Protein AF-A0A8S2SNL5-F1 (afdb_monomer_lite)

pLDDT: mean 95.11, std 6.66, range [62.28, 98.88]

Secondary structure (DSSP, 8-state):
-HHHHHTTHHHHHHHHHHHHHHHHIIIIIT--------SSSSSHHHHHHHHHHHHH-SGGGSHHHHHHHIIIIIIITT--HHHHHT-STT---GGG---HHHHHHHHHHHTT-

InterPro domains:
  IPR010569 Myotubularin-like, phosphatase domain [PF06602] (2-112)
  IPR010569 Myotubularin-like, phosphatase domain [PS51339] (1-113)
  IPR016130 Protein-tyrosine phosphatase, active site [PS00383] (36-46)
  IPR029021 Protein-tyrosine phosphatase-like [G3DSA:3.90.190.10] (6-81)
  IPR029021 Protein-tyrosine phosphatase-like [SSF52799] (2-112)
  IPR030564 Myotubularin [PTHR10807] (1-111)

Organism: NCBI:txid392030

Foldseek 3Di:
DVVVVVVCLVVVLCVLLVLLVVCLCCCPVVVDDDDFADDDRQFSVLLNVLSNCVVNDVQCVDPVNVVVSCCVSHVVVCNPCCLQCVHDDPNPDPVSHHCRVVSSVVSVVVVVD

Radius of gyration: 14.97 Å; chains: 1; bounding box: 42×29×35 Å

Structure (mmCIF, N/CA/C/O backbone):
data_AF-A0A8S2SNL5-F1
#
_entry.id   AF-A0A8S2SNL5-F1
#
loop_
_atom_site.group_PDB
_atom_site.id
_atom_site.type_symbol
_atom_site.label_atom_id
_atom_site.label_alt_id
_atom_site.label_comp_id
_atom_site.label_asym_id
_atom_site.label_entity_id
_atom_site.label_seq_id
_atom_site.pdbx_PDB_ins_code
_atom_site.Cartn_x
_atom_site.Cartn_y
_atom_site.Cartn_z
_atom_site.occupancy
_atom_site.B_iso_or_equiv
_atom_site.auth_seq_id
_atom_site.auth_comp_id
_atom_site.auth_asym_id
_atom_site.auth_atom_id
_atom_site.pdbx_PDB_model_num
ATOM 1 N N . LEU A 1 1 ? 23.769 11.402 11.263 1.00 62.28 1 LEU A N 1
ATOM 2 C CA . LEU A 1 1 ? 22.501 12.033 10.830 1.00 62.28 1 LEU A CA 1
ATOM 3 C C . LEU A 1 1 ? 22.570 12.460 9.363 1.00 62.28 1 LEU A C 1
ATOM 5 O O . LEU A 1 1 ? 21.857 11.864 8.573 1.00 62.28 1 LEU A O 1
ATOM 9 N N . SER A 1 2 ? 23.513 13.320 8.953 1.00 77.19 2 SER A N 1
ATOM 10 C CA . SER A 1 2 ? 23.609 13.842 7.568 1.00 77.19 2 SER A CA 1
ATOM 11 C C . SER A 1 2 ? 23.558 12.806 6.429 1.00 77.19 2 SER A C 1
ATOM 13 O O . SER A 1 2 ? 22.863 13.029 5.443 1.00 77.19 2 SER A O 1
ATOM 15 N N . GLN A 1 3 ? 24.254 11.667 6.542 1.00 77.81 3 GLN A N 1
ATOM 16 C CA . GLN A 1 3 ? 24.220 10.616 5.508 1.00 77.81 3 GLN A CA 1
ATOM 17 C C . GLN A 1 3 ? 22.850 9.933 5.400 1.00 77.81 3 GLN A C 1
ATOM 19 O O . GLN A 1 3 ? 22.388 9.628 4.304 1.00 77.81 3 GLN A O 1
ATOM 24 N N . PHE A 1 4 ? 22.168 9.735 6.524 1.00 78.50 4 PHE A N 1
ATOM 25 C CA . PHE A 1 4 ? 20.840 9.135 6.538 1.00 78.50 4 PHE A CA 1
ATOM 26 C C . PHE A 1 4 ? 19.791 10.094 5.965 1.00 78.50 4 PHE A C 1
ATOM 28 O O . PHE A 1 4 ? 19.026 9.701 5.086 1.00 78.50 4 PHE A O 1
ATOM 35 N N . ASP A 1 5 ? 19.844 11.373 6.343 1.00 82.06 5 ASP A N 1
ATOM 36 C CA . ASP A 1 5 ? 18.993 12.419 5.761 1.00 82.06 5 ASP A CA 1
ATOM 37 C C . ASP A 1 5 ? 19.215 12.548 4.245 1.00 82.06 5 ASP A C 1
ATOM 39 O O . ASP A 1 5 ? 18.264 12.693 3.474 1.00 82.06 5 ASP A O 1
ATOM 43 N N . SER A 1 6 ? 20.466 12.403 3.791 1.00 90.44 6 SER A N 1
ATOM 44 C CA . SER A 1 6 ? 20.809 12.458 2.365 1.00 90.44 6 SER A CA 1
ATOM 45 C C . SER A 1 6 ? 20.193 11.326 1.533 1.00 90.44 6 SER A C 1
ATOM 47 O O . SER A 1 6 ? 19.921 11.528 0.351 1.00 90.44 6 SER A O 1
ATOM 49 N N . SER A 1 7 ? 19.895 10.169 2.143 1.00 94.31 7 SER A N 1
ATOM 50 C CA . SER A 1 7 ? 19.253 9.034 1.458 1.00 94.31 7 SER A CA 1
ATOM 51 C C . SER A 1 7 ? 17.788 9.295 1.095 1.00 94.31 7 SER A C 1
ATOM 53 O O . SER A 1 7 ? 17.222 8.598 0.254 1.00 94.31 7 SER A O 1
ATOM 55 N N . ARG A 1 8 ? 17.156 10.278 1.756 1.00 95.50 8 ARG A N 1
ATOM 56 C CA . ARG A 1 8 ? 15.718 10.577 1.681 1.00 95.50 8 ARG A CA 1
ATOM 57 C C . ARG A 1 8 ? 14.793 9.412 2.048 1.00 95.50 8 ARG A C 1
ATOM 59 O O . ARG A 1 8 ? 13.591 9.513 1.816 1.00 95.50 8 ARG A O 1
ATOM 66 N N . TRP A 1 9 ? 15.301 8.342 2.664 1.00 96.56 9 TRP A N 1
ATOM 67 C CA . TRP A 1 9 ? 14.484 7.183 3.025 1.00 96.56 9 TRP A CA 1
ATOM 68 C C . TRP A 1 9 ? 13.305 7.571 3.925 1.00 96.56 9 TRP A C 1
ATOM 70 O O . TRP A 1 9 ? 12.154 7.389 3.536 1.00 96.56 9 TRP A O 1
ATOM 80 N N . LEU A 1 10 ? 13.571 8.224 5.064 1.00 95.50 10 LEU A N 1
ATOM 81 C CA . LEU A 1 10 ? 12.501 8.674 5.964 1.00 95.50 10 LEU A CA 1
ATOM 82 C C . LEU A 1 10 ? 11.565 9.700 5.336 1.00 95.50 10 LEU A C 1
ATOM 84 O O . LEU A 1 10 ? 10.381 9.717 5.658 1.00 95.50 10 LEU A O 1
ATOM 88 N N . HIS A 1 11 ? 12.076 10.550 4.445 1.00 96.50 11 HIS A N 1
ATOM 89 C CA . HIS A 1 11 ? 11.228 11.492 3.724 1.00 96.50 11 HIS A CA 1
ATOM 90 C C . HIS A 1 11 ? 10.189 10.744 2.878 1.00 96.50 11 HIS A C 1
ATOM 92 O O . HIS A 1 11 ? 9.010 11.088 2.911 1.00 96.50 11 HIS A O 1
ATOM 98 N N . ASN A 1 12 ? 10.606 9.680 2.188 1.00 97.62 12 ASN A N 1
ATOM 99 C CA . ASN A 1 12 ? 9.704 8.846 1.399 1.00 97.62 12 ASN A CA 1
ATOM 100 C C . ASN A 1 12 ? 8.698 8.095 2.288 1.00 97.62 12 ASN A C 1
ATOM 102 O O . ASN A 1 12 ? 7.509 8.103 1.978 1.00 97.62 12 ASN A O 1
ATOM 106 N N . LEU A 1 13 ? 9.137 7.512 3.414 1.00 98.00 13 LEU A N 1
ATOM 107 C CA . LEU A 1 13 ? 8.222 6.852 4.359 1.00 98.00 13 LEU A CA 1
ATOM 108 C C . LEU A 1 13 ? 7.186 7.835 4.919 1.00 98.00 13 LEU A C 1
ATOM 110 O O . LEU A 1 13 ? 5.992 7.541 4.947 1.00 98.00 13 LEU A O 1
ATOM 114 N N . SER A 1 14 ? 7.635 9.025 5.324 1.00 97.88 14 SER A N 1
ATOM 115 C CA . SER A 1 14 ? 6.770 10.088 5.836 1.00 97.88 14 SER A CA 1
ATOM 116 C C . SER A 1 14 ? 5.751 10.542 4.791 1.00 97.88 14 SER A C 1
ATOM 118 O O . SER A 1 14 ? 4.582 10.726 5.126 1.00 97.88 14 SER A O 1
ATOM 120 N N . ALA A 1 15 ? 6.151 10.656 3.521 1.00 98.38 15 ALA A N 1
ATOM 121 C CA . ALA A 1 15 ? 5.236 10.991 2.435 1.00 98.38 15 ALA A CA 1
ATOM 122 C C . ALA A 1 15 ? 4.157 9.912 2.229 1.00 98.38 15 ALA A C 1
ATOM 124 O O . ALA A 1 15 ? 2.984 10.253 2.069 1.00 98.38 15 ALA A O 1
ATOM 125 N N . LEU A 1 16 ? 4.521 8.624 2.283 1.00 98.56 16 LEU A N 1
ATOM 126 C CA . LEU A 1 16 ? 3.567 7.513 2.161 1.00 98.56 16 LEU A CA 1
ATOM 127 C C . LEU A 1 16 ? 2.578 7.473 3.332 1.00 98.56 16 LEU A C 1
ATOM 129 O O . LEU A 1 16 ? 1.367 7.431 3.113 1.00 98.56 16 LEU A O 1
ATOM 133 N N . ILE A 1 17 ? 3.079 7.552 4.568 1.00 98.62 17 ILE A N 1
ATOM 134 C CA . ILE A 1 17 ? 2.243 7.558 5.777 1.00 98.62 17 ILE A CA 1
ATOM 135 C C . ILE A 1 17 ? 1.339 8.797 5.802 1.00 98.62 17 ILE A C 1
ATOM 137 O O . ILE A 1 17 ? 0.162 8.697 6.149 1.00 98.62 17 ILE A O 1
ATOM 141 N N . GLY A 1 18 ? 1.853 9.961 5.395 1.00 98.69 18 GLY A N 1
ATOM 142 C CA . GLY A 1 18 ? 1.078 11.196 5.286 1.00 98.69 18 GLY A CA 1
ATOM 143 C C . GLY A 1 18 ? -0.054 11.094 4.262 1.00 98.69 18 GLY A C 1
ATOM 144 O O . GLY A 1 18 ? -1.184 11.487 4.554 1.00 98.69 18 GLY A O 1
ATOM 145 N N . ALA A 1 19 ? 0.211 10.505 3.092 1.00 98.62 19 ALA A N 1
ATOM 146 C CA . ALA A 1 19 ? -0.811 10.254 2.079 1.00 98.62 19 ALA A CA 1
ATOM 147 C C . ALA A 1 19 ? -1.881 9.263 2.571 1.00 98.62 19 ALA A C 1
ATOM 149 O O . ALA A 1 19 ? -3.073 9.539 2.439 1.00 98.62 19 ALA A O 1
ATOM 150 N N . ALA A 1 20 ? -1.481 8.156 3.204 1.00 98.75 20 ALA A N 1
ATOM 151 C CA . ALA A 1 20 ? -2.416 7.212 3.818 1.00 98.75 20 ALA A CA 1
ATOM 152 C C . ALA A 1 20 ? -3.277 7.889 4.898 1.00 98.75 20 ALA A C 1
ATOM 154 O O . ALA A 1 20 ? -4.500 7.784 4.873 1.00 98.75 20 ALA A O 1
ATOM 155 N N . SER A 1 21 ? -2.667 8.690 5.775 1.00 98.56 21 SER A N 1
ATOM 156 C CA . SER A 1 21 ? -3.376 9.455 6.812 1.00 98.56 21 SER A CA 1
ATOM 157 C C . SER A 1 21 ? -4.408 10.422 6.221 1.00 98.56 21 SER A C 1
ATOM 159 O O . SER A 1 21 ? -5.501 10.581 6.767 1.00 98.56 21 SER A O 1
ATOM 161 N N . PHE A 1 22 ? -4.102 11.046 5.079 1.00 98.50 22 PHE A N 1
ATOM 162 C CA . PHE A 1 22 ? -5.056 11.884 4.352 1.00 98.50 22 PHE A CA 1
ATOM 163 C C . PHE A 1 22 ? -6.263 11.080 3.841 1.00 98.50 22 PHE A C 1
ATOM 165 O O . PHE A 1 22 ? -7.401 11.545 3.962 1.00 98.50 22 PHE A O 1
ATOM 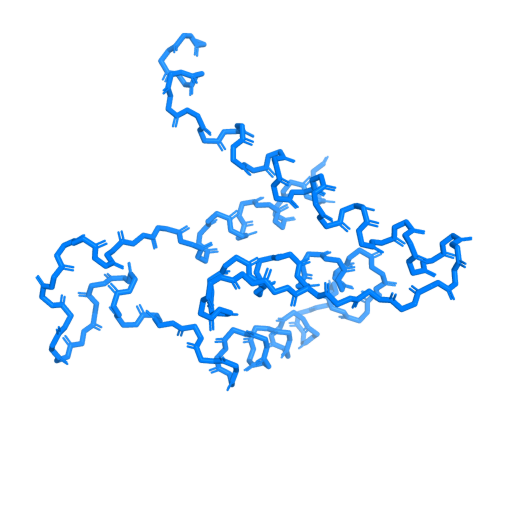172 N N . VAL A 1 23 ? -6.044 9.869 3.314 1.00 98.75 23 VAL A N 1
ATOM 173 C CA . VAL A 1 23 ? -7.126 8.954 2.903 1.00 98.75 23 VAL A CA 1
ATOM 174 C C . VAL A 1 23 ? -7.999 8.590 4.107 1.00 98.75 23 VAL A C 1
ATOM 176 O O . VAL A 1 23 ? -9.214 8.787 4.066 1.00 98.75 23 VAL A O 1
ATOM 179 N N . VAL A 1 24 ? -7.381 8.157 5.209 1.00 98.62 24 VAL A N 1
ATOM 180 C CA . VAL A 1 24 ? -8.066 7.803 6.464 1.00 98.62 24 VAL A CA 1
ATOM 181 C C . VAL A 1 24 ? -8.923 8.955 6.982 1.00 98.62 24 VAL A C 1
ATOM 183 O O . VAL A 1 24 ? -10.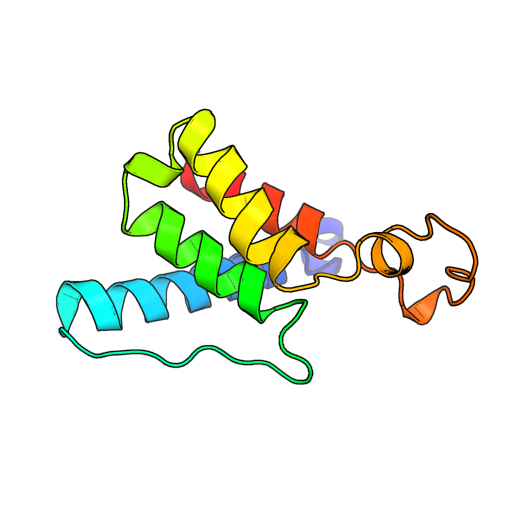082 8.746 7.340 1.00 98.62 24 VAL A O 1
ATOM 186 N N . ALA A 1 25 ? -8.396 10.182 6.991 1.00 98.50 25 ALA A N 1
ATOM 187 C CA . ALA A 1 25 ? -9.134 11.353 7.452 1.00 98.50 25 ALA A CA 1
ATOM 188 C C . ALA A 1 25 ? -10.373 11.639 6.587 1.00 98.50 25 ALA A C 1
ATOM 190 O O . ALA A 1 25 ? -11.450 11.911 7.120 1.00 98.50 25 ALA A O 1
ATOM 191 N N . ASN A 1 26 ? -10.259 11.547 5.260 1.00 98.62 26 ASN A N 1
ATOM 192 C CA . ASN A 1 26 ? -11.396 11.774 4.364 1.00 98.62 26 ASN A CA 1
ATOM 193 C C . ASN A 1 26 ? -12.488 10.709 4.513 1.00 98.62 26 ASN A C 1
ATOM 195 O O . ASN A 1 26 ? -13.670 11.058 4.519 1.00 98.62 26 ASN A O 1
ATOM 199 N N . ILE A 1 27 ? -12.108 9.448 4.712 1.00 98.19 27 ILE A N 1
ATOM 200 C CA . ILE A 1 27 ? -13.063 8.355 4.911 1.00 98.19 27 ILE A CA 1
ATOM 201 C C 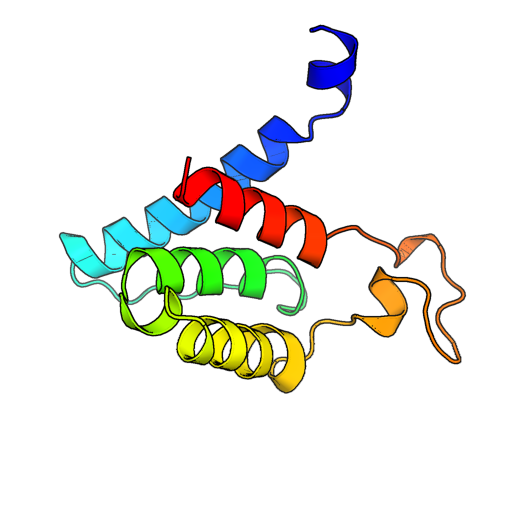. ILE A 1 27 ? -13.698 8.445 6.305 1.00 98.19 27 ILE A C 1
ATOM 203 O O . ILE A 1 27 ? -14.907 8.633 6.421 1.00 98.19 27 ILE A O 1
ATOM 207 N N . ASN A 1 28 ? -12.893 8.367 7.368 1.00 97.69 28 ASN A N 1
ATOM 208 C CA . ASN A 1 28 ? -13.386 8.186 8.735 1.00 97.69 28 ASN A CA 1
ATOM 209 C C . ASN A 1 28 ? -13.993 9.464 9.335 1.00 97.69 28 ASN A C 1
ATOM 211 O O . ASN A 1 28 ? -15.001 9.411 10.032 1.00 97.69 28 ASN A O 1
ATOM 215 N N . LYS A 1 29 ? -13.392 10.632 9.071 1.00 95.62 29 LYS A N 1
ATOM 216 C CA . LYS A 1 29 ? -13.845 11.901 9.666 1.00 95.62 29 LYS A CA 1
ATOM 217 C C . LYS A 1 29 ? -14.855 12.634 8.792 1.00 95.62 29 LYS A C 1
ATOM 219 O O . LYS A 1 29 ? -15.751 13.290 9.316 1.00 95.62 29 LYS A O 1
ATOM 224 N N . HIS A 1 30 ? -14.681 12.583 7.474 1.00 96.31 30 HIS A N 1
ATOM 225 C CA . HIS A 1 30 ? -15.497 13.365 6.543 1.00 96.31 30 HIS A CA 1
ATOM 226 C C . HIS A 1 30 ? -16.571 12.544 5.823 1.00 96.31 30 HIS A C 1
ATOM 228 O O . HIS A 1 30 ? -17.429 13.147 5.180 1.00 96.31 30 HIS A O 1
ATOM 234 N N . GLY A 1 31 ? -16.548 11.209 5.927 1.00 96.69 31 GLY A N 1
ATOM 235 C CA . GLY A 1 31 ? -17.515 10.333 5.262 1.00 96.69 31 GLY A CA 1
ATOM 236 C C . GLY A 1 31 ? -17.450 10.420 3.737 1.00 96.69 31 GLY A C 1
ATOM 237 O O . GLY A 1 31 ? -18.469 10.262 3.068 1.00 96.69 31 GLY A O 1
ATOM 238 N N . ARG A 1 32 ? -16.278 10.749 3.177 1.00 97.44 32 ARG A N 1
ATOM 239 C CA . ARG A 1 32 ? -16.092 10.963 1.737 1.00 97.44 32 ARG A CA 1
ATOM 240 C C . ARG A 1 32 ? -15.391 9.765 1.100 1.00 97.44 32 ARG A C 1
ATOM 242 O O . ARG A 1 32 ? -14.357 9.341 1.618 1.00 97.44 32 ARG A O 1
ATOM 249 N N . PRO A 1 33 ? -15.889 9.252 -0.041 1.00 95.94 33 PRO A N 1
ATOM 250 C CA . PRO A 1 33 ? -15.142 8.275 -0.818 1.00 95.94 33 PRO A CA 1
ATOM 251 C C . PRO A 1 33 ? -13.873 8.920 -1.389 1.00 95.94 33 PRO A C 1
ATOM 253 O O . PRO A 1 33 ? -13.866 10.104 -1.735 1.00 95.94 33 PRO A O 1
ATOM 256 N N . VAL A 1 34 ? -12.802 8.135 -1.498 1.00 98.06 34 VAL A N 1
ATOM 257 C CA . VAL A 1 34 ? -11.504 8.579 -2.018 1.00 98.06 34 VAL A CA 1
ATOM 258 C C . VAL A 1 34 ? -11.070 7.640 -3.137 1.00 98.06 34 VAL A C 1
ATOM 260 O O . VAL A 1 34 ? -11.091 6.425 -2.967 1.00 98.06 34 VAL A O 1
ATOM 263 N N . LEU A 1 35 ? -10.656 8.206 -4.272 1.00 97.81 35 LEU A N 1
ATOM 264 C CA . LEU A 1 35 ? -10.001 7.471 -5.352 1.00 97.81 35 LEU A CA 1
ATOM 265 C C . LEU A 1 35 ? -8.485 7.622 -5.203 1.00 97.81 35 LEU A C 1
ATOM 267 O O . LEU A 1 35 ? -7.973 8.741 -5.236 1.00 97.81 35 LEU A O 1
ATOM 271 N N . VAL A 1 36 ? -7.772 6.505 -5.070 1.00 98.06 36 VAL A N 1
ATOM 272 C CA . VAL A 1 36 ? -6.304 6.477 -5.035 1.00 98.06 36 VAL A CA 1
ATOM 273 C C . VAL A 1 36 ? -5.805 5.898 -6.353 1.00 98.06 36 VAL A C 1
ATOM 275 O O . VAL A 1 36 ? -6.191 4.797 -6.734 1.00 98.06 36 VAL A O 1
ATOM 278 N N . HIS A 1 37 ? -4.943 6.630 -7.056 1.00 96.62 37 HIS A N 1
ATOM 279 C CA . HIS A 1 37 ? -4.270 6.135 -8.253 1.00 96.62 37 HIS A CA 1
ATOM 280 C C . HIS A 1 37 ? -2.848 6.699 -8.347 1.00 96.62 37 HIS A C 1
ATOM 282 O O . HIS A 1 37 ? -2.508 7.692 -7.702 1.00 96.62 37 HIS A O 1
ATOM 288 N N . CYS A 1 38 ? -2.014 6.070 -9.172 1.00 92.19 38 CYS A N 1
ATOM 289 C CA . CYS A 1 38 ? -0.745 6.643 -9.610 1.00 92.19 38 CYS A CA 1
ATOM 290 C C . CYS A 1 38 ? -0.665 6.597 -11.144 1.00 92.19 38 CYS A C 1
ATOM 292 O O . CYS A 1 38 ? -1.700 6.762 -11.788 1.00 92.19 38 CYS A O 1
ATOM 294 N N . SER A 1 39 ? 0.529 6.431 -11.722 1.00 94.31 39 SER A N 1
ATOM 295 C CA . SER A 1 39 ? 0.702 6.312 -13.177 1.00 94.31 39 SER A CA 1
ATOM 296 C C . SER A 1 39 ? 0.075 5.008 -13.686 1.00 94.31 39 SER A C 1
ATOM 298 O O . SER A 1 39 ? -0.954 5.049 -14.347 1.00 94.31 39 SER A O 1
ATOM 300 N N . ASP A 1 40 ? 0.639 3.862 -13.290 1.00 93.31 40 ASP A N 1
ATOM 301 C CA . ASP A 1 40 ? 0.158 2.533 -13.702 1.00 93.31 40 ASP A CA 1
ATOM 302 C C . ASP A 1 40 ? -0.707 1.837 -12.645 1.00 93.31 40 ASP A C 1
ATOM 304 O O . ASP A 1 40 ? -1.377 0.847 -12.914 1.00 93.31 40 ASP A O 1
ATOM 308 N N . GLY A 1 41 ? -0.689 2.339 -11.410 1.00 93.50 41 GLY A N 1
ATOM 309 C CA . GLY A 1 41 ? -1.534 1.835 -10.331 1.00 93.50 41 GLY A CA 1
ATOM 310 C C . GLY A 1 41 ? -0.979 0.649 -9.534 1.00 93.50 41 GLY A C 1
ATOM 311 O O . GLY A 1 41 ? -1.549 0.343 -8.499 1.00 93.50 41 GLY A O 1
ATOM 312 N N . TRP A 1 42 ? 0.129 0.018 -9.927 1.00 95.81 42 TRP A N 1
ATOM 313 C CA . TRP A 1 42 ? 0.621 -1.209 -9.269 1.00 95.81 42 TRP A CA 1
ATOM 314 C C . TRP A 1 42 ? 1.741 -1.004 -8.227 1.00 95.81 42 TRP A C 1
ATOM 316 O O . TRP A 1 42 ? 2.191 -1.972 -7.622 1.00 95.81 42 TRP A O 1
ATOM 326 N N . ASP A 1 43 ? 2.233 0.228 -8.017 1.00 97.81 43 ASP A N 1
ATOM 327 C CA . ASP A 1 43 ? 3.326 0.523 -7.062 1.00 97.81 43 ASP A CA 1
ATOM 328 C C . ASP A 1 43 ? 2.865 1.413 -5.895 1.00 97.81 43 ASP A C 1
ATOM 330 O O . ASP A 1 43 ? 2.628 0.944 -4.788 1.00 97.81 43 ASP A O 1
ATOM 334 N N . ARG A 1 44 ? 2.701 2.720 -6.129 1.00 98.19 44 ARG A N 1
ATOM 335 C CA . ARG A 1 44 ? 2.345 3.681 -5.065 1.00 98.19 44 ARG A CA 1
ATOM 336 C C . ARG A 1 44 ? 0.903 3.546 -4.583 1.00 98.19 44 ARG A C 1
ATOM 338 O O . ARG A 1 44 ? 0.603 3.895 -3.447 1.00 98.19 44 ARG A O 1
ATOM 345 N N . THR A 1 45 ? 0.013 3.059 -5.442 1.00 98.44 45 THR A N 1
ATOM 346 C CA . THR A 1 45 ? -1.391 2.852 -5.079 1.00 98.44 45 THR A CA 1
ATOM 347 C C . THR A 1 45 ? -1.521 1.795 -3.984 1.00 98.44 45 THR A C 1
ATOM 349 O O . THR A 1 45 ? -2.025 2.176 -2.930 1.00 98.44 45 THR A O 1
ATOM 352 N N . PRO A 1 46 ? -1.016 0.547 -4.140 1.00 98.38 46 PRO A N 1
ATOM 353 C CA . PRO A 1 46 ? -1.118 -0.445 -3.075 1.00 98.38 46 PRO A CA 1
ATOM 354 C C . PRO A 1 46 ? -0.374 -0.022 -1.808 1.00 98.38 46 PRO A C 1
ATOM 356 O O . PRO A 1 46 ? -0.853 -0.332 -0.726 1.00 98.38 46 PRO A O 1
ATOM 359 N N . GLN A 1 47 ? 0.717 0.757 -1.891 1.00 98.75 47 GLN A N 1
ATOM 360 C CA . GLN A 1 47 ? 1.346 1.341 -0.694 1.00 98.75 47 GLN A CA 1
ATOM 361 C C . GLN A 1 47 ? 0.352 2.192 0.111 1.00 98.75 47 GLN A C 1
ATOM 363 O O . GLN A 1 47 ? 0.221 2.013 1.318 1.00 98.75 47 GLN A O 1
ATOM 368 N N . ILE A 1 48 ? -0.350 3.117 -0.547 1.00 98.75 48 ILE A N 1
ATOM 369 C CA . ILE A 1 48 ? -1.247 4.069 0.121 1.00 98.75 48 ILE A CA 1
ATOM 370 C C . ILE A 1 48 ? -2.554 3.396 0.555 1.00 98.75 48 ILE A C 1
ATOM 372 O O . ILE A 1 48 ? -2.996 3.627 1.682 1.00 98.75 48 ILE A O 1
ATOM 376 N N . THR A 1 49 ? -3.175 2.580 -0.307 1.00 98.69 49 THR A N 1
ATOM 377 C CA . THR A 1 49 ? -4.463 1.935 -0.000 1.00 98.69 49 THR A CA 1
ATOM 378 C C . THR A 1 49 ? -4.321 0.989 1.182 1.00 98.69 49 THR A C 1
ATOM 380 O O . THR A 1 49 ? -5.036 1.148 2.166 1.00 98.69 49 THR A O 1
ATOM 383 N N . THR A 1 50 ? -3.328 0.100 1.166 1.00 98.75 50 THR A N 1
ATOM 384 C CA . THR A 1 50 ? -3.144 -0.883 2.244 1.00 98.75 50 THR A CA 1
ATOM 385 C C . THR A 1 50 ? -2.723 -0.254 3.571 1.00 98.75 50 THR A C 1
ATOM 387 O O . THR A 1 50 ? -3.161 -0.717 4.621 1.00 98.75 50 THR A O 1
ATOM 390 N N . LEU A 1 51 ? -1.925 0.826 3.565 1.00 98.88 51 LEU A N 1
ATOM 391 C CA . LEU A 1 51 ? -1.632 1.576 4.795 1.00 98.88 51 LE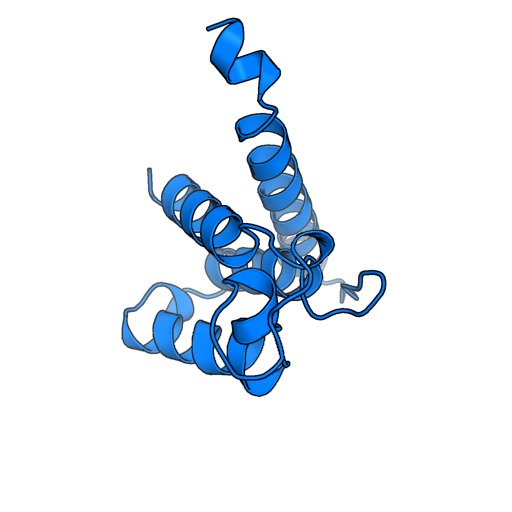U A CA 1
ATOM 392 C C . LEU A 1 51 ? -2.906 2.193 5.382 1.00 98.88 51 LEU A C 1
ATOM 394 O O . LEU A 1 51 ? -3.130 2.096 6.587 1.00 98.88 51 LEU A O 1
ATOM 398 N N . ALA A 1 52 ? -3.760 2.790 4.545 1.00 98.75 52 ALA A N 1
ATOM 399 C CA . ALA A 1 52 ? -5.035 3.337 5.000 1.00 98.75 52 ALA A CA 1
ATOM 400 C C . ALA A 1 52 ? -5.975 2.237 5.522 1.00 98.75 52 ALA A C 1
ATOM 402 O O . ALA A 1 52 ? -6.621 2.421 6.551 1.00 98.75 52 ALA A O 1
ATOM 403 N N . GLU A 1 53 ? -6.020 1.080 4.862 1.00 98.62 53 GLU A N 1
ATOM 404 C CA . GLU A 1 53 ? -6.812 -0.071 5.300 1.00 98.62 53 GLU A CA 1
ATOM 405 C C . GLU A 1 53 ? -6.347 -0.621 6.652 1.00 98.62 53 GLU A C 1
ATOM 407 O O . GLU A 1 53 ? -7.182 -0.852 7.522 1.00 98.62 53 GLU A O 1
ATOM 412 N N . ILE A 1 54 ? -5.035 -0.746 6.883 1.00 98.75 54 ILE A N 1
ATOM 413 C CA . ILE A 1 54 ? -4.474 -1.151 8.186 1.00 98.75 54 ILE A CA 1
ATOM 414 C C . ILE A 1 54 ? -4.868 -0.166 9.298 1.00 98.75 54 ILE A C 1
ATOM 416 O O . ILE A 1 54 ? -5.170 -0.576 10.423 1.00 98.75 54 ILE A O 1
ATOM 420 N N . MET A 1 55 ? -4.868 1.136 8.995 1.00 98.56 55 MET A N 1
ATOM 421 C CA . MET A 1 55 ? -5.264 2.183 9.942 1.00 98.56 55 MET A CA 1
ATOM 422 C C . MET A 1 55 ? -6.773 2.165 10.247 1.00 98.56 55 MET A C 1
ATOM 424 O O . MET A 1 55 ? -7.167 2.488 11.368 1.00 98.56 55 MET A O 1
ATOM 428 N N . LEU A 1 56 ? -7.615 1.813 9.269 1.00 98.38 56 LEU A N 1
ATOM 429 C CA . LEU A 1 56 ? -9.079 1.862 9.379 1.00 98.38 56 LEU A CA 1
ATOM 430 C C . LEU A 1 56 ? -9.691 0.575 9.939 1.00 98.38 56 LEU A C 1
ATOM 432 O O . LEU A 1 56 ? -10.623 0.649 10.738 1.00 98.38 56 LEU A O 1
ATOM 436 N N . ASP A 1 57 ? -9.183 -0.590 9.541 1.00 98.38 57 ASP A N 1
ATOM 437 C CA . ASP A 1 57 ? -9.777 -1.889 9.850 1.00 98.38 57 ASP A CA 1
ATOM 438 C C . ASP A 1 57 ? -8.838 -2.724 10.736 1.00 98.38 57 ASP A C 1
ATOM 440 O O . ASP A 1 57 ? -7.675 -2.979 10.416 1.00 98.38 57 ASP A O 1
ATOM 444 N N . SER A 1 58 ? -9.332 -3.142 11.904 1.00 97.94 58 SER A N 1
ATOM 445 C CA . SER A 1 58 ? -8.567 -3.978 12.834 1.00 97.94 58 SER A CA 1
ATOM 446 C C . SER A 1 58 ? -8.324 -5.391 12.314 1.00 97.94 58 SER A C 1
ATOM 448 O O . SER A 1 58 ? -7.350 -6.011 12.742 1.00 97.94 58 SER A O 1
ATOM 450 N N . TYR A 1 59 ? -9.136 -5.891 11.379 1.00 98.62 59 TYR A N 1
ATOM 451 C CA . TYR A 1 59 ? -8.936 -7.207 10.778 1.00 98.62 59 TYR A CA 1
ATOM 452 C C . TYR A 1 59 ? -7.555 -7.315 10.126 1.00 98.62 59 TYR A C 1
ATOM 454 O O . TYR A 1 59 ? -6.819 -8.263 10.406 1.00 98.62 59 TYR A O 1
ATOM 462 N N . TYR A 1 60 ? -7.141 -6.309 9.351 1.00 98.69 60 TYR A N 1
ATOM 463 C CA . TYR A 1 60 ? -5.849 -6.307 8.655 1.00 98.69 60 TYR A CA 1
ATOM 464 C C . TYR A 1 60 ? -4.627 -6.192 9.579 1.00 98.69 60 TYR A C 1
ATOM 466 O O . TYR A 1 60 ? -3.495 -6.290 9.111 1.00 98.69 60 TYR A O 1
ATOM 474 N N . ARG A 1 61 ? -4.839 -6.019 10.891 1.00 98.44 61 ARG A N 1
ATOM 475 C CA . ARG A 1 61 ? -3.790 -6.048 11.925 1.00 98.44 61 ARG A CA 1
ATOM 476 C C . ARG A 1 61 ? -3.620 -7.427 12.574 1.00 98.44 61 ARG A C 1
ATOM 478 O O . ARG A 1 61 ? -2.756 -7.600 13.428 1.00 98.44 61 ARG A O 1
ATOM 485 N N . THR A 1 62 ? -4.424 -8.410 12.176 1.00 98.56 62 THR A N 1
ATOM 486 C CA . THR A 1 62 ? -4.216 -9.829 12.504 1.00 98.56 62 THR A CA 1
ATOM 487 C C . THR A 1 62 ? -3.273 -10.478 11.488 1.00 98.56 62 THR A C 1
ATOM 489 O O . THR A 1 62 ? -3.093 -9.949 10.393 1.00 98.56 62 THR A O 1
ATOM 492 N N . ILE A 1 63 ? -2.690 -11.638 11.810 1.00 98.38 63 ILE A N 1
ATOM 493 C CA . ILE A 1 63 ? -1.834 -12.378 10.863 1.00 98.38 63 ILE A CA 1
ATOM 494 C C . ILE A 1 63 ? -2.627 -12.744 9.599 1.00 98.38 63 ILE A C 1
ATOM 496 O O . ILE A 1 63 ? -2.186 -12.442 8.491 1.00 98.38 63 ILE A O 1
ATOM 500 N N . ASP A 1 64 ? -3.816 -13.324 9.767 1.00 98.75 64 ASP A N 1
ATOM 501 C CA . ASP A 1 64 ? -4.665 -13.764 8.653 1.00 98.75 64 ASP A CA 1
ATOM 502 C C . ASP A 1 64 ? -5.154 -12.579 7.812 1.00 98.75 64 ASP A C 1
ATOM 504 O O . ASP A 1 64 ? -5.147 -12.621 6.577 1.00 98.75 64 ASP A O 1
ATOM 508 N N . GLY A 1 65 ? -5.531 -11.479 8.468 1.00 98.75 65 GLY A N 1
ATOM 509 C CA . GLY A 1 65 ? -5.942 -10.263 7.779 1.00 98.75 65 GLY A CA 1
ATOM 510 C C . GLY A 1 65 ? -4.794 -9.602 7.028 1.00 98.75 65 GLY A C 1
ATOM 511 O O . GLY A 1 65 ? -4.974 -9.218 5.875 1.00 98.75 65 GLY A O 1
ATOM 512 N N . PHE A 1 66 ? -3.599 -9.534 7.613 1.00 98.69 66 PHE A N 1
ATOM 513 C CA . PHE A 1 66 ? -2.423 -8.996 6.933 1.00 98.69 66 PHE A CA 1
ATOM 514 C C . PHE A 1 66 ? -2.036 -9.842 5.710 1.00 98.69 66 PHE A C 1
ATOM 516 O O . PHE A 1 66 ? -1.768 -9.301 4.638 1.00 98.69 66 PHE A O 1
ATOM 523 N N . GLN A 1 67 ? -2.079 -11.174 5.823 1.00 98.75 67 GLN A N 1
ATOM 524 C CA . GLN A 1 67 ? -1.880 -12.072 4.681 1.00 98.75 67 GLN A CA 1
ATOM 525 C C . GLN A 1 67 ? -2.940 -11.849 3.598 1.00 98.75 67 GLN A C 1
ATOM 527 O O . GLN A 1 67 ? -2.595 -11.734 2.423 1.00 98.75 67 GLN A O 1
ATOM 532 N N . THR A 1 68 ? -4.213 -11.732 3.986 1.00 98.75 68 THR A N 1
ATOM 533 C CA . THR A 1 68 ? -5.319 -11.430 3.065 1.00 98.75 68 THR A CA 1
ATOM 534 C C . THR A 1 68 ? -5.079 -10.113 2.326 1.00 98.75 68 THR A C 1
ATOM 536 O O . THR A 1 68 ? -5.243 -10.053 1.108 1.00 98.75 68 THR A O 1
ATOM 539 N N . LEU A 1 69 ? -4.645 -9.074 3.043 1.00 98.69 69 LEU A N 1
ATOM 540 C CA . LEU A 1 69 ? -4.342 -7.759 2.487 1.00 98.69 69 LEU A CA 1
ATOM 541 C C . LEU A 1 69 ? -3.228 -7.837 1.437 1.00 98.69 69 LEU A C 1
ATOM 543 O O . LEU A 1 69 ? -3.381 -7.305 0.341 1.00 98.69 69 LEU A O 1
ATOM 547 N N . VAL A 1 70 ? -2.135 -8.549 1.736 1.00 98.81 70 VAL A N 1
ATOM 548 C CA . VAL A 1 70 ? -1.027 -8.758 0.790 1.00 98.81 70 VAL A CA 1
ATOM 549 C C . VAL A 1 70 ? -1.484 -9.554 -0.436 1.00 98.81 70 VAL A C 1
ATOM 551 O O . VAL A 1 70 ? -1.205 -9.162 -1.568 1.00 98.81 70 VAL A O 1
ATOM 554 N N . GLN A 1 71 ? -2.226 -10.646 -0.243 1.00 98.75 71 GLN A N 1
ATOM 555 C CA . GLN A 1 71 ? -2.733 -11.456 -1.355 1.00 98.75 71 GLN A CA 1
ATOM 556 C C . GLN A 1 71 ? -3.657 -10.657 -2.274 1.00 98.75 71 GLN A C 1
ATOM 558 O O . GLN A 1 71 ? -3.553 -10.759 -3.496 1.00 98.75 71 GLN A O 1
ATOM 563 N N . ARG A 1 72 ? -4.536 -9.831 -1.704 1.00 98.38 72 ARG A N 1
ATOM 564 C CA . ARG A 1 72 ? -5.464 -9.016 -2.482 1.00 98.38 72 ARG A CA 1
ATOM 565 C C . ARG A 1 72 ? -4.750 -7.835 -3.136 1.00 98.38 72 ARG A C 1
ATOM 567 O O . ARG A 1 72 ? -4.627 -7.802 -4.352 1.00 98.38 72 ARG A O 1
ATOM 574 N N . GLU A 1 73 ? -4.259 -6.885 -2.352 1.00 98.38 73 GLU A N 1
ATOM 575 C CA . GLU A 1 73 ? -3.844 -5.566 -2.850 1.00 98.38 73 GLU A CA 1
ATOM 576 C C . GLU A 1 73 ? -2.471 -5.566 -3.523 1.00 98.38 73 GLU A C 1
ATOM 578 O O . GLU A 1 73 ? -2.197 -4.711 -4.360 1.00 98.38 73 GLU A O 1
ATOM 583 N N . TRP A 1 74 ? -1.600 -6.518 -3.187 1.00 98.50 74 TRP A N 1
ATOM 584 C CA . TRP A 1 74 ? -0.271 -6.594 -3.791 1.00 98.50 74 TRP A CA 1
ATOM 585 C C . TRP A 1 74 ? -0.204 -7.651 -4.885 1.00 98.50 74 TRP A C 1
ATOM 587 O O . TRP A 1 74 ? 0.264 -7.368 -5.984 1.00 98.50 74 TRP A O 1
ATOM 597 N N . ILE A 1 75 ? -0.673 -8.869 -4.609 1.00 98.12 75 ILE A N 1
ATOM 598 C CA . ILE A 1 75 ? -0.528 -9.985 -5.552 1.00 98.12 75 ILE A CA 1
ATOM 599 C C . ILE A 1 75 ? -1.630 -9.945 -6.615 1.00 98.12 75 ILE A C 1
ATOM 601 O O . ILE A 1 75 ? -1.320 -9.851 -7.801 1.00 98.12 75 ILE A O 1
ATOM 605 N N . ALA A 1 76 ? -2.907 -9.971 -6.222 1.00 97.88 76 ALA A N 1
ATOM 606 C CA . ALA A 1 76 ? -4.012 -10.026 -7.182 1.00 97.88 76 ALA A CA 1
ATOM 607 C C . ALA A 1 76 ? -4.150 -8.736 -8.009 1.00 97.88 76 ALA A C 1
ATOM 609 O O . ALA A 1 76 ? -4.472 -8.801 -9.194 1.00 97.88 76 ALA A O 1
ATOM 610 N N . PHE A 1 77 ? -3.852 -7.576 -7.417 1.00 96.06 77 PHE A N 1
ATOM 611 C CA . PHE A 1 77 ? -3.822 -6.286 -8.120 1.00 96.06 77 PHE A CA 1
ATOM 612 C C . PHE A 1 77 ? -2.534 -6.041 -8.929 1.00 96.06 77 PHE A C 1
ATOM 614 O O . PHE A 1 77 ? -2.419 -5.024 -9.613 1.00 96.06 77 PHE A O 1
ATOM 621 N N . GLY A 1 78 ? -1.596 -6.995 -8.928 1.00 97.25 78 GLY A N 1
ATOM 622 C CA . GLY A 1 78 ? -0.543 -7.068 -9.938 1.00 97.25 78 GLY A CA 1
ATOM 623 C C . GLY A 1 78 ? 0.700 -6.227 -9.660 1.00 97.25 78 GLY A C 1
ATOM 624 O O . GLY A 1 78 ? 1.343 -5.778 -10.611 1.00 97.25 78 GLY A O 1
ATOM 625 N N . HIS A 1 79 ? 1.085 -6.030 -8.394 1.00 97.88 79 HIS A N 1
ATOM 626 C CA . HIS A 1 79 ? 2.417 -5.509 -8.095 1.00 97.88 79 HIS A CA 1
ATOM 627 C C . HIS A 1 79 ? 3.483 -6.402 -8.743 1.00 97.88 79 HIS A C 1
ATOM 629 O O . HIS A 1 79 ? 3.498 -7.624 -8.567 1.00 97.88 79 HIS A O 1
ATOM 635 N N . LYS A 1 80 ? 4.399 -5.791 -9.497 1.00 95.56 80 LYS A N 1
ATOM 636 C CA . LYS A 1 80 ? 5.389 -6.494 -10.322 1.00 95.56 80 LYS A CA 1
ATOM 637 C C . LYS A 1 80 ? 6.572 -7.013 -9.499 1.00 95.56 80 LYS A C 1
ATOM 639 O O . LYS A 1 80 ? 7.712 -6.633 -9.743 1.00 95.56 80 LYS A O 1
ATOM 644 N N . PHE A 1 81 ? 6.322 -7.895 -8.529 1.00 96.00 81 PHE A N 1
ATOM 645 C CA . PHE A 1 81 ? 7.358 -8.438 -7.639 1.00 96.00 81 PHE A CA 1
ATOM 646 C C . PHE A 1 81 ? 8.585 -8.975 -8.391 1.00 96.00 81 PHE A C 1
ATOM 648 O O . PHE A 1 81 ? 9.709 -8.730 -7.961 1.00 96.00 81 PHE A O 1
ATOM 655 N N . GLY A 1 82 ? 8.389 -9.664 -9.521 1.00 94.62 82 GLY A N 1
ATOM 656 C CA . GLY A 1 82 ? 9.495 -10.185 -10.330 1.00 94.62 82 GLY A CA 1
ATOM 657 C C . GLY A 1 82 ? 10.436 -9.085 -10.829 1.00 94.62 82 GLY A C 1
ATOM 658 O O . GLY A 1 82 ? 11.635 -9.122 -10.552 1.00 94.62 82 GLY A O 1
ATOM 659 N N . ASP A 1 83 ? 9.884 -8.053 -11.470 1.00 94.69 83 ASP A N 1
ATOM 660 C CA . ASP A 1 83 ? 10.655 -6.919 -11.993 1.00 94.69 83 ASP A CA 1
ATOM 661 C C . ASP A 1 83 ? 11.291 -6.105 -10.855 1.00 94.69 83 ASP A C 1
ATOM 663 O O . ASP A 1 83 ? 12.489 -5.819 -10.870 1.00 94.69 83 ASP A O 1
ATOM 667 N N . ARG A 1 84 ? 10.506 -5.799 -9.813 1.00 96.25 84 ARG A N 1
ATOM 668 C CA . ARG A 1 84 ? 10.921 -4.949 -8.685 1.00 96.25 84 ARG A CA 1
ATOM 669 C C . ARG A 1 84 ? 12.031 -5.585 -7.850 1.00 96.25 84 ARG A C 1
ATOM 671 O O . ARG A 1 84 ? 12.925 -4.870 -7.397 1.00 96.25 84 ARG A O 1
ATOM 678 N N . CYS A 1 85 ? 12.003 -6.908 -7.680 1.00 94.25 85 CYS A N 1
ATOM 679 C CA . CYS A 1 85 ? 13.028 -7.666 -6.959 1.00 94.25 85 CYS A CA 1
ATOM 680 C C . CYS A 1 85 ? 14.162 -8.180 -7.860 1.00 94.25 85 CYS A C 1
ATOM 682 O O . CYS A 1 85 ? 15.155 -8.687 -7.343 1.00 94.25 85 CYS A O 1
ATOM 684 N N . GLY A 1 86 ? 14.043 -8.071 -9.187 1.00 92.06 86 GLY A N 1
ATOM 685 C CA . GLY A 1 86 ? 15.004 -8.666 -10.119 1.00 92.06 86 GLY A CA 1
ATOM 686 C C . GLY A 1 86 ? 14.980 -10.200 -10.121 1.00 92.06 86 GLY A C 1
ATOM 687 O O . GLY A 1 86 ? 16.011 -10.826 -10.365 1.00 92.06 86 GLY A O 1
ATOM 688 N N . HIS A 1 87 ? 13.831 -10.804 -9.810 1.00 87.94 87 HIS A N 1
ATOM 689 C CA . HIS A 1 87 ? 13.623 -12.250 -9.783 1.00 87.94 87 HIS A CA 1
ATOM 690 C C . HIS A 1 87 ? 12.736 -12.687 -10.956 1.00 87.94 87 HIS A C 1
ATOM 692 O O . HIS A 1 87 ? 11.633 -12.183 -11.129 1.00 87.94 87 HIS A O 1
ATOM 698 N N . GLY A 1 88 ? 13.173 -13.692 -11.716 1.00 71.69 88 GLY A N 1
ATOM 699 C CA . GLY A 1 88 ? 12.364 -14.316 -12.768 1.00 71.69 88 GLY A CA 1
ATOM 700 C C . GLY A 1 88 ? 12.897 -14.109 -14.184 1.00 71.69 88 GLY A C 1
ATOM 701 O O . GLY A 1 88 ? 13.848 -13.367 -14.430 1.00 71.69 88 GLY A O 1
ATOM 702 N N . VAL A 1 89 ? 12.288 -14.824 -15.131 1.00 75.31 89 VAL A N 1
ATOM 703 C CA . VAL A 1 89 ? 12.663 -14.787 -16.549 1.00 75.31 89 VAL A CA 1
ATOM 704 C C . VAL A 1 89 ? 12.222 -13.447 -17.139 1.00 75.31 89 VAL A C 1
ATOM 706 O O . VAL A 1 89 ? 11.030 -13.175 -17.214 1.00 75.31 89 VAL A O 1
ATOM 709 N N . GLY A 1 90 ? 13.181 -12.616 -17.555 1.00 73.19 90 GLY A N 1
ATOM 710 C CA . GLY A 1 90 ? 12.914 -11.299 -18.148 1.00 73.19 90 GLY A CA 1
ATOM 711 C C . GLY A 1 90 ? 13.138 -10.099 -17.218 1.00 73.19 90 GLY A C 1
ATOM 712 O O . GLY A 1 90 ? 13.176 -8.978 -17.715 1.00 73.19 90 GLY A O 1
ATOM 713 N N . ALA A 1 91 ? 13.402 -10.310 -15.920 1.00 80.69 91 ALA A N 1
ATOM 714 C CA . ALA A 1 91 ? 13.669 -9.253 -14.928 1.00 80.69 91 ALA A CA 1
ATOM 715 C C . ALA A 1 91 ? 15.112 -8.690 -15.009 1.00 80.69 91 ALA A C 1
ATOM 717 O O . ALA A 1 91 ? 15.847 -8.587 -14.016 1.00 80.69 91 ALA A O 1
ATOM 718 N N . ASN A 1 92 ? 15.544 -8.373 -16.231 1.00 82.81 92 ASN A N 1
ATOM 719 C CA . ASN A 1 92 ? 16.918 -7.982 -16.543 1.00 82.81 92 ASN A CA 1
ATOM 720 C C . ASN A 1 92 ? 17.144 -6.469 -16.510 1.00 82.81 92 ASN A C 1
ATOM 722 O O . ASN A 1 92 ? 18.298 -6.066 -16.406 1.00 82.81 92 ASN A O 1
ATOM 726 N N . ASP A 1 93 ? 16.091 -5.647 -16.597 1.00 90.81 93 ASP A N 1
ATOM 727 C CA . ASP A 1 93 ? 16.228 -4.189 -16.569 1.00 90.81 93 ASP A CA 1
ATOM 728 C C . ASP A 1 93 ? 16.491 -3.701 -15.133 1.00 90.81 93 ASP A C 1
ATOM 730 O O . ASP A 1 93 ? 15.604 -3.788 -14.277 1.00 90.81 93 ASP A O 1
ATOM 734 N N . PRO A 1 94 ? 17.691 -3.176 -14.824 1.00 89.62 94 PRO A N 1
ATOM 735 C CA . PRO A 1 94 ? 17.988 -2.657 -13.495 1.00 89.62 94 PRO A CA 1
ATOM 736 C C . PRO A 1 94 ? 17.139 -1.434 -13.132 1.00 89.62 94 PRO A C 1
ATOM 738 O O . PRO A 1 94 ? 16.978 -1.162 -11.945 1.00 89.62 94 PRO A O 1
ATOM 741 N N . ASN A 1 95 ? 16.592 -0.712 -14.117 1.00 93.69 95 ASN A N 1
ATOM 742 C CA . ASN A 1 95 ? 15.777 0.483 -13.884 1.00 93.69 95 ASN A CA 1
ATOM 743 C C . ASN A 1 95 ? 14.372 0.152 -13.365 1.00 93.69 95 ASN A C 1
ATOM 745 O O . ASN A 1 95 ? 13.736 0.997 -12.742 1.00 93.69 95 ASN A O 1
ATOM 749 N N . GLU A 1 96 ? 13.902 -1.080 -13.572 1.00 94.12 96 GLU A N 1
ATOM 750 C CA . GLU A 1 96 ? 12.621 -1.558 -13.042 1.00 94.12 96 GLU A CA 1
ATOM 751 C C . GLU A 1 96 ? 12.728 -2.052 -11.589 1.00 94.12 96 GLU A C 1
ATOM 753 O O . GLU A 1 96 ? 11.709 -2.308 -10.937 1.00 94.12 96 GLU A O 1
ATOM 758 N N . ARG A 1 97 ? 13.949 -2.174 -11.049 1.00 95.25 97 ARG A N 1
ATOM 759 C CA . ARG A 1 97 ? 14.183 -2.626 -9.674 1.00 95.25 97 ARG A CA 1
ATOM 760 C C . ARG A 1 97 ? 13.948 -1.488 -8.698 1.00 95.25 97 ARG A C 1
ATOM 762 O O . ARG A 1 97 ? 14.537 -0.416 -8.811 1.00 95.25 97 ARG A O 1
ATOM 769 N N . SER A 1 98 ? 13.108 -1.730 -7.700 1.00 96.38 98 SER A N 1
ATOM 770 C CA . SER A 1 98 ? 12.762 -0.711 -6.713 1.00 96.38 98 SER A CA 1
ATOM 771 C C . SER A 1 98 ? 12.231 -1.349 -5.428 1.00 96.38 98 SER A C 1
ATOM 773 O O . SER A 1 98 ? 11.448 -2.300 -5.502 1.00 96.38 98 SER A O 1
ATOM 775 N N . PRO A 1 99 ? 12.600 -0.842 -4.236 1.00 97.25 99 PRO A N 1
ATOM 776 C CA . PRO A 1 99 ? 12.215 -1.423 -2.950 1.00 97.25 99 PRO A CA 1
ATOM 777 C C . PRO A 1 99 ? 10.779 -1.047 -2.531 1.00 97.25 99 PRO A C 1
ATOM 779 O O . PRO A 1 99 ? 10.546 -0.696 -1.380 1.00 97.25 99 PRO A O 1
ATOM 782 N N . VAL A 1 100 ? 9.803 -1.104 -3.441 1.00 98.31 100 VAL A N 1
ATOM 783 C CA . VAL A 1 100 ? 8.426 -0.613 -3.218 1.00 98.31 100 VAL A CA 1
ATOM 784 C C . VAL A 1 100 ? 7.734 -1.348 -2.065 1.00 98.31 100 VAL A C 1
ATOM 786 O O . VAL A 1 100 ? 7.237 -0.716 -1.130 1.00 98.31 100 VAL A O 1
ATOM 789 N N . PHE A 1 101 ? 7.741 -2.683 -2.097 1.00 98.56 101 PHE A N 1
ATOM 790 C CA . PHE A 1 101 ? 7.150 -3.501 -1.035 1.00 98.56 101 PHE A CA 1
ATOM 791 C C . PHE A 1 101 ? 7.923 -3.385 0.288 1.00 98.56 101 PHE A C 1
ATOM 793 O O . PHE A 1 101 ? 7.324 -3.363 1.357 1.00 98.56 101 PHE A O 1
ATOM 800 N N . LEU A 1 102 ? 9.252 -3.239 0.230 1.00 98.44 102 LEU A N 1
ATOM 801 C CA . LEU A 1 102 ? 10.077 -3.042 1.426 1.00 98.44 102 LEU A CA 1
ATOM 802 C C . LEU A 1 102 ? 9.796 -1.690 2.096 1.00 98.44 102 LEU A C 1
ATOM 804 O O . LEU A 1 102 ? 9.657 -1.638 3.312 1.00 98.44 102 LEU A O 1
ATOM 808 N N . GLN A 1 103 ? 9.669 -0.612 1.316 1.00 98.31 103 GLN A N 1
ATOM 809 C CA . GLN A 1 103 ? 9.253 0.700 1.824 1.00 98.31 103 GLN A CA 1
ATOM 810 C C . GLN A 1 103 ? 7.900 0.615 2.525 1.00 98.31 103 GLN A C 1
ATOM 812 O O . GLN A 1 103 ? 7.715 1.208 3.582 1.00 98.31 103 GLN A O 1
ATOM 817 N N . TRP A 1 104 ? 6.964 -0.145 1.955 1.00 98.69 104 TRP A N 1
ATOM 818 C CA . TRP A 1 104 ? 5.671 -0.367 2.584 1.00 98.69 104 TRP A CA 1
ATOM 819 C C . TRP A 1 104 ? 5.779 -1.131 3.903 1.00 98.69 104 TRP A C 1
ATOM 821 O O . TRP A 1 104 ? 5.195 -0.692 4.887 1.00 98.69 104 TRP A O 1
ATOM 831 N N . LEU A 1 105 ? 6.544 -2.226 3.955 1.00 98.62 105 LEU A N 1
ATOM 832 C CA . LEU A 1 105 ? 6.768 -2.972 5.198 1.00 98.62 105 LEU A CA 1
ATOM 833 C C . LEU A 1 105 ? 7.407 -2.102 6.286 1.00 98.62 105 LEU A C 1
ATOM 835 O O . LEU A 1 105 ? 7.040 -2.224 7.452 1.00 98.62 105 LEU A O 1
ATOM 839 N N . ASP A 1 106 ? 8.322 -1.206 5.909 1.00 98.56 106 ASP A N 1
ATO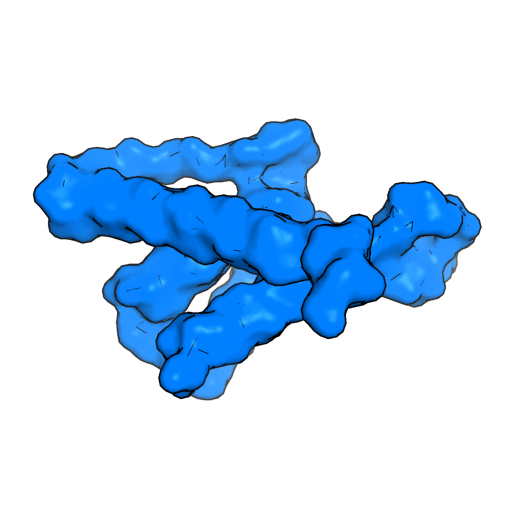M 840 C CA . ASP A 1 106 ? 8.889 -0.227 6.837 1.00 98.56 106 ASP A CA 1
ATOM 841 C C . ASP A 1 106 ? 7.796 0.726 7.339 1.00 98.56 106 ASP A C 1
ATOM 843 O O . ASP A 1 106 ? 7.605 0.850 8.543 1.00 98.56 106 ASP A O 1
ATOM 847 N N . CYS A 1 107 ? 6.971 1.297 6.452 1.00 98.75 107 CYS A N 1
ATOM 848 C CA . CYS A 1 107 ? 5.814 2.095 6.870 1.00 98.75 107 CYS A CA 1
ATOM 849 C C . CYS A 1 107 ? 4.877 1.331 7.816 1.00 98.75 107 CYS A C 1
ATOM 851 O O . CYS A 1 107 ? 4.448 1.909 8.808 1.00 98.75 107 CYS A O 1
ATOM 853 N N . VAL A 1 108 ? 4.577 0.056 7.543 1.00 98.56 108 VAL A N 1
ATOM 854 C CA . VAL A 1 108 ? 3.769 -0.794 8.431 1.00 98.56 108 VAL A CA 1
ATOM 855 C C . VAL A 1 108 ? 4.433 -0.900 9.799 1.00 98.56 108 VAL A C 1
ATOM 857 O O . VAL A 1 108 ? 3.765 -0.669 10.799 1.00 98.56 108 VAL A O 1
ATOM 860 N N . TYR A 1 109 ? 5.738 -1.175 9.856 1.00 98.19 109 TYR A N 1
ATOM 861 C CA . TYR A 1 109 ? 6.488 -1.204 11.111 1.00 98.19 109 TYR A CA 1
ATOM 862 C C . TYR A 1 109 ? 6.384 0.127 11.873 1.00 98.19 109 TYR A C 1
ATOM 864 O O . TYR A 1 109 ? 6.089 0.111 13.065 1.00 98.19 109 TYR A O 1
ATOM 872 N N . GLN A 1 110 ? 6.511 1.271 11.186 1.00 97.69 110 GLN A N 1
ATOM 873 C CA . GLN A 1 110 ? 6.360 2.596 11.804 1.00 97.69 110 GLN A CA 1
ATOM 874 C C . GLN A 1 110 ? 4.968 2.834 12.429 1.00 97.69 110 GLN A C 1
ATOM 876 O O . GLN A 1 110 ? 4.845 3.685 13.301 1.00 97.69 110 GLN A O 1
ATOM 881 N N . LEU A 1 111 ? 3.913 2.122 12.006 1.00 96.00 111 LEU A N 1
ATOM 882 C CA . LEU A 1 111 ? 2.573 2.243 12.609 1.00 96.00 111 LEU A CA 1
ATOM 883 C C . LEU A 1 111 ? 2.435 1.514 13.952 1.00 96.00 111 LEU A C 1
ATOM 885 O O . LEU A 1 111 ? 1.457 1.745 14.663 1.00 96.00 111 LEU A O 1
ATOM 889 N N . PHE A 1 112 ? 3.363 0.611 14.270 1.00 91.94 112 PHE A N 1
ATOM 890 C CA . PHE A 1 112 ? 3.311 -0.234 15.465 1.00 91.94 112 PHE A CA 1
ATOM 891 C C . PHE A 1 112 ? 4.402 0.075 16.494 1.00 91.94 112 PHE A C 1
ATOM 893 O O . PHE A 1 112 ? 4.424 -0.571 17.544 1.00 91.94 112 PHE A O 1
ATOM 900 N N . ILE A 1 113 ? 5.287 1.033 16.208 1.00 82.50 113 ILE A N 1
ATOM 901 C CA . ILE A 1 113 ? 6.264 1.559 17.173 1.00 82.50 113 ILE A CA 1
ATOM 902 C C . ILE A 1 113 ? 5.752 2.837 17.832 1.00 82.50 113 ILE A C 1
ATOM 904 O O . ILE A 1 113 ? 6.103 3.037 19.015 1.00 82.50 113 ILE A O 1
#

Sequence (113 aa):
LSQFDSSRWLHNLSALIGAASFVVANINKHGRPVLVHCSDGWDRTPQITTLAEIMLDSYYRTIDGFQTLVQREWIAFGHKFGDRCGHGVGANDPNERSPVFLQWLDCVYQLFI

=== Feature glossary ===
Each block in this record encodes a different view of the same protein. In brief:

Predicted aligned error. PAE(i, j) answers: if I align the predicted and true structures on residue i, how far off (in Å) do I expect residue j to be? A block-diagonal PAE matrix with low values on the blocks and high values off-diagonal is the signature of a multi-domain protein with confidently predicted domains but uncertain inter-domain orientation.

Contact-map, Ramachandran, and PAE plots. Plot images: a contact map (which residues are close in 3D, as an N×N binary image), a Ramachandran scatter (backbone torsion angles, revealing secondary-structure composition at a glance), and — for AlphaFold structures — a PAE heatmap (pairwise prediction confidence).

Backbone torsions (φ/ψ). φ (phi) and ψ (psi) are the two rotatable backbone dihedrals per residue: φ is the C(i-1)–N–Cα–C torsion, ψ is the N–Cα–C–N(i+1) torsion, both in degrees on (−180°, 180°]. α-helical residues cluster near (−60°, −45°); β-strand residues near (−120°, +130°). A Ramachandran plot is simply a scatter of (φ, ψ) for every residue.

Foldseek 3Di. A 3Di character summarizes, for each residue, the relative orientation of the Cα frame of its nearest spatial neighbor. Because it encodes fold topology rather than chemistry, 3Di alignments detect remote structural similarity that sequence alignment misses.

Radius of gyration, Cα contacts, bounding box. Three whole-structure scalars: the radius of gyration (RMS distance of Cα from centroid, in Å), the count of Cα–Cα contacts (pairs closer than 8 Å and separated by more than four residues in sequence — i.e. tertiary, not local, contacts), and the bounding-box dimensions. Together they distinguish compact globular folds from extended fibres or disordered chains.

Sequence. Sequence gives the chain of amino acids in standard one-letter code (A=alanine, C=cysteine, …, Y=tyrosine), read N→C. It is the only feature that is directly encoded by the gene; all structural features are deriv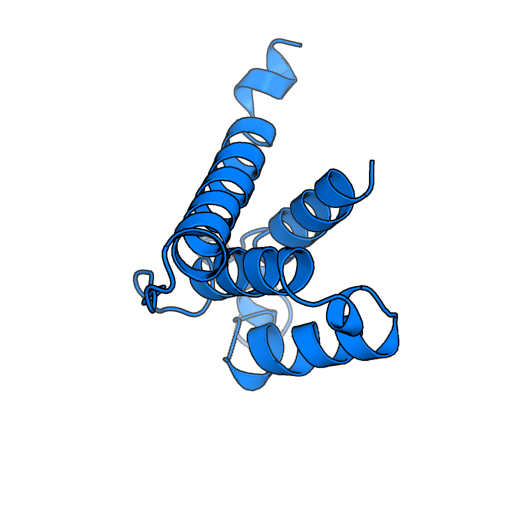ed from the folded form of this sequence.

mmCIF coordinates. Atomic coordinates in PDBx/mmCIF format — the same representation the Protein Data Bank distributes. Each line of the _atom_site loop places one backbone atom in Cartesian space (units: ångströms, origin: arbitrary).

Secondary structure (3-state, P-SEA). Three-state secondary structure (P-SEA) collapses the eight DSSP classes into helix (a), strand (b), and coil (c). P-SEA assigns these from Cα geometry alone — distances and angles — without requiring backbone oxygens, so it works on any Cα trace.

InterPro / GO / CATH / organism. Functional annotations link the protein to curated databases. InterPro entries identify conserved domains and families by matching the sequence against member-database signatures (Pfam, PROSITE, CDD, …). Gene Ontology (GO) terms describe molecular function, biological process, and cellular component in a controlled vocabulary. CATH places the structure in a hierarchical fold classification (Class/Architecture/Topology/Homologous-superfamily). The organism is the source species.

B-factor. B-factor (Debye–Waller factor) reflects atomic displacement in the crystal lattice. It is an experimental observable (units Å²), not a prediction; low values mean the atom is pinned down, high values mean it moves or is heterogeneous across the crystal.

Rendered structure images. Structure images are PyMOL renders from six orthogonal camera directions. Cartoon representation draws helices as coils and strands as arrows; sticks shows the backbone as bonds; surface shows the solvent-excluded envelope. Rainbow coloring maps sequence position to hue (blue→red, N→C); chain coloring assigns a distinct color per polypeptide.

Solvent-accessible surface area. Solvent-accessible surface area (SASA) is the area in Å² traced out by the centre of a 1.4 Å probe sphere (a water molecule) rolled over the protein's van der Waals surface (Shrake–Rupley / Lee–Richards construction). Buried residues have near-zero SASA; fully exposed residues can exceed 200 Å². The total SASA scales roughly with the number of surface residues.

Secondary structure (8-state, DSSP). The SS8 string is DSSP's per-residue secondary-structure call. α-helix (H) means an i→i+4 H-bond ladder; β-strand (E) means the residue participates in a β-sheet; 3₁₀ (G) and π (I) are tighter and wider helices; T/S are turns/bends; '-' is loop.

pLDDT. For AlphaFold models, the B-factor field carries pLDDT — the model's own estimate of local accuracy on a 0–100 scale. Regions with pLDDT<50 should be treated as essentially unmodeled; they often correspond to intrinsically disordered segments.

Nearest PDB structures. Nearest PDB neighbors are the top structural matches found by Foldseek when searching this structure against the entire Protein Data Bank. Each hit reports a TM-score (0 to 1; >0.5 almost always implies the same fold) and an E-value. These are *structural* homologs — they may share no detectable sequence similarity.